Protein AF-A0A523FUN1-F1 (afdb_monomer_lite)

Structure (mmCIF, N/CA/C/O backbone):
data_AF-A0A523FUN1-F1
#
_entry.id   AF-A0A523FUN1-F1
#
loop_
_atom_site.group_PDB
_atom_site.id
_atom_site.type_symbol
_atom_site.label_atom_id
_atom_site.label_alt_id
_atom_site.label_comp_id
_atom_site.label_asym_id
_atom_site.label_entity_id
_atom_site.label_seq_id
_atom_site.pdbx_PDB_ins_code
_atom_site.Cartn_x
_atom_site.Cartn_y
_atom_site.Cartn_z
_atom_site.occupancy
_atom_site.B_iso_or_equiv
_atom_site.auth_seq_id
_atom_site.auth_comp_id
_atom_site.auth_asym_id
_atom_site.auth_atom_id
_atom_site.pdbx_PDB_model_num
ATOM 1 N N . MET A 1 1 ? -15.302 5.639 13.827 1.00 91.56 1 MET A N 1
ATOM 2 C CA . MET A 1 1 ? -14.584 5.552 12.548 1.00 91.56 1 MET A CA 1
ATOM 3 C C . MET A 1 1 ? -13.192 5.016 12.816 1.00 91.56 1 MET A C 1
ATOM 5 O O . MET A 1 1 ? -12.406 5.689 13.475 1.00 91.56 1 MET A O 1
ATOM 9 N N . LYS A 1 2 ? -12.922 3.795 12.365 1.00 97.75 2 LYS A N 1
ATOM 10 C CA . LYS A 1 2 ? -11.619 3.124 12.427 1.00 97.75 2 LYS A CA 1
ATOM 11 C C . LYS A 1 2 ? -11.246 2.632 11.036 1.00 97.75 2 LYS A C 1
ATOM 13 O O . LYS A 1 2 ? -12.129 2.198 10.299 1.00 97.75 2 LYS A O 1
ATOM 18 N N . ILE A 1 3 ? -9.960 2.682 10.699 1.00 98.00 3 ILE A N 1
ATOM 19 C CA . ILE A 1 3 ? -9.433 2.050 9.484 1.00 98.00 3 ILE A CA 1
ATOM 20 C C . ILE A 1 3 ? -9.392 0.537 9.718 1.00 98.00 3 ILE A C 1
ATOM 22 O O . ILE A 1 3 ? -8.947 0.092 10.774 1.00 98.00 3 ILE A O 1
ATOM 26 N N . THR A 1 4 ? -9.894 -0.240 8.761 1.00 98.38 4 THR A N 1
ATOM 27 C CA . THR A 1 4 ? -9.994 -1.708 8.855 1.00 98.38 4 THR A CA 1
ATOM 28 C C . THR A 1 4 ? -9.115 -2.444 7.854 1.00 98.38 4 THR A C 1
ATOM 30 O O . THR A 1 4 ? -8.846 -3.626 8.052 1.00 98.38 4 THR A O 1
ATOM 33 N N . LYS A 1 5 ? -8.691 -1.777 6.774 1.00 98.25 5 LYS A N 1
ATOM 34 C CA . LYS A 1 5 ? -7.800 -2.336 5.751 1.00 98.25 5 LYS A CA 1
ATOM 35 C C . LYS A 1 5 ? -7.192 -1.221 4.904 1.00 98.25 5 LYS A C 1
ATOM 37 O O . LYS A 1 5 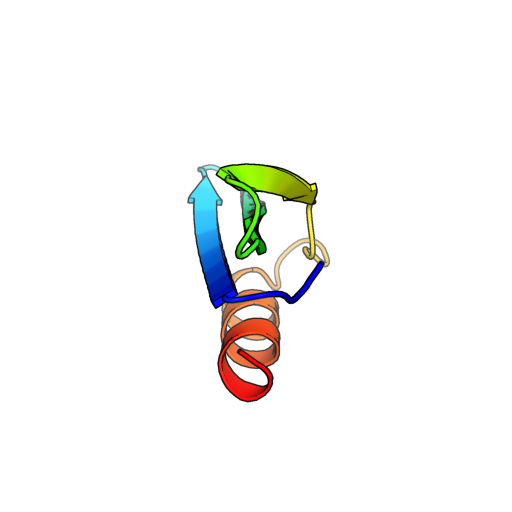? -7.905 -0.294 4.507 1.00 98.25 5 LYS A O 1
ATOM 42 N N . LEU A 1 6 ? -5.918 -1.379 4.556 1.00 98.56 6 LEU A N 1
ATOM 43 C CA . LEU A 1 6 ? -5.260 -0.663 3.465 1.00 98.56 6 LEU A CA 1
ATOM 44 C C . LEU A 1 6 ? -5.044 -1.616 2.283 1.00 98.56 6 LEU A C 1
ATOM 46 O O . LEU A 1 6 ? -4.636 -2.762 2.461 1.00 98.56 6 LEU A O 1
ATOM 50 N N . GLU A 1 7 ? -5.341 -1.168 1.067 1.00 97.88 7 GLU A N 1
ATOM 51 C CA . GLU A 1 7 ? -5.167 -1.970 -0.148 1.00 97.88 7 GLU A CA 1
ATOM 52 C C . GLU A 1 7 ? -4.525 -1.129 -1.245 1.00 97.88 7 GLU A C 1
ATOM 54 O O . GLU A 1 7 ? -5.063 -0.086 -1.607 1.00 97.88 7 GLU A O 1
ATOM 59 N N . THR A 1 8 ? -3.392 -1.572 -1.791 1.00 98.31 8 THR A N 1
ATOM 60 C CA . THR A 1 8 ? -2.770 -0.901 -2.938 1.00 98.31 8 THR A CA 1
ATOM 61 C C . THR A 1 8 ? -3.024 -1.661 -4.233 1.00 98.31 8 THR A C 1
ATOM 63 O O . THR A 1 8 ? -3.021 -2.891 -4.259 1.00 98.31 8 THR A O 1
ATOM 66 N N . PHE A 1 9 ? -3.213 -0.931 -5.331 1.00 96.62 9 PHE A N 1
ATOM 67 C CA . PHE A 1 9 ? -3.357 -1.519 -6.663 1.00 96.62 9 PHE A CA 1
ATOM 68 C C . PHE A 1 9 ? -2.538 -0.730 -7.682 1.00 96.62 9 PHE A C 1
ATOM 70 O O . PHE A 1 9 ? -2.708 0.479 -7.863 1.00 96.62 9 PHE A O 1
ATOM 77 N N . LYS A 1 10 ? -1.622 -1.442 -8.345 1.00 96.19 10 LYS A N 1
ATOM 78 C CA . LYS A 1 10 ? -0.808 -0.901 -9.434 1.00 96.19 10 LYS A CA 1
ATOM 79 C C . LYS A 1 10 ? -1.616 -0.867 -10.715 1.00 96.19 10 LYS A C 1
ATOM 81 O O . LYS A 1 10 ? -2.136 -1.891 -11.152 1.00 96.19 10 LYS A O 1
ATOM 86 N N . VAL A 1 11 ? -1.664 0.299 -11.344 1.00 95.38 11 VAL A N 1
ATOM 87 C CA . VAL A 1 11 ? -2.369 0.509 -12.605 1.00 95.38 11 VAL A CA 1
ATOM 88 C C . VAL A 1 11 ? -1.365 0.979 -13.648 1.00 95.38 11 VAL A C 1
ATOM 90 O O . VAL A 1 11 ? -0.664 1.977 -13.475 1.00 95.38 11 VAL A O 1
ATOM 93 N N . LYS A 1 12 ? -1.273 0.235 -14.754 1.00 90.88 12 LYS A N 1
ATOM 94 C CA . LYS A 1 12 ? -0.395 0.597 -15.873 1.00 90.88 12 LYS A CA 1
ATOM 95 C C . LYS A 1 12 ? -0.777 1.986 -16.428 1.00 90.88 12 LYS A C 1
ATOM 97 O O . LYS A 1 12 ? -1.956 2.324 -16.433 1.00 90.88 12 LYS A O 1
ATOM 102 N N . PRO A 1 13 ? 0.186 2.775 -16.936 1.00 91.38 13 PRO A N 1
ATOM 103 C CA . PRO A 1 13 ? 1.610 2.454 -17.036 1.00 91.38 13 PRO A CA 1
ATOM 104 C C . PRO A 1 13 ? 2.405 2.757 -15.759 1.00 91.38 13 PRO A C 1
ATOM 106 O O . PRO A 1 13 ? 3.488 2.204 -15.600 1.00 91.38 13 PRO A O 1
ATOM 109 N N . ARG A 1 14 ? 1.896 3.618 -14.866 1.00 93.56 14 ARG A N 1
ATOM 110 C CA . ARG A 1 14 ? 2.700 4.166 -13.764 1.00 93.56 14 ARG A CA 1
ATOM 111 C C . ARG A 1 14 ? 1.965 4.437 -12.462 1.00 93.56 14 ARG A C 1
ATOM 113 O O . ARG A 1 14 ? 2.615 4.904 -11.552 1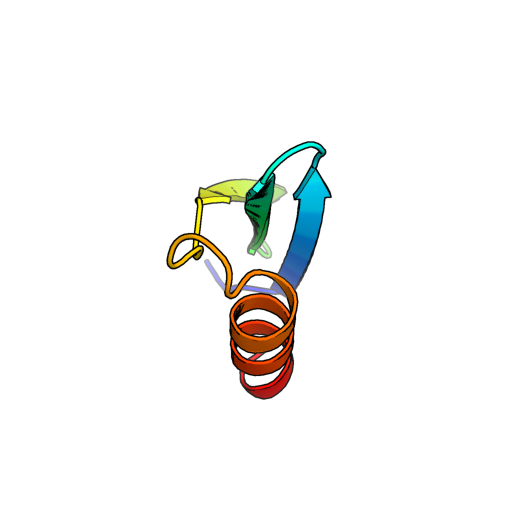.00 93.56 14 ARG A O 1
ATOM 120 N N . PHE A 1 15 ? 0.662 4.222 -12.351 1.00 96.12 15 PHE A N 1
ATOM 121 C CA . PHE A 1 15 ? -0.084 4.639 -11.163 1.00 96.12 15 PHE A CA 1
ATOM 122 C C . PHE A 1 15 ? -0.022 3.582 -10.057 1.00 96.12 15 PHE A C 1
ATOM 124 O O . PHE A 1 15 ? 0.027 2.375 -10.315 1.00 96.12 15 PHE A O 1
ATOM 131 N N . LEU A 1 16 ? -0.088 4.043 -8.814 1.00 98.19 16 LEU A N 1
ATOM 132 C CA . LEU A 1 16 ? -0.377 3.220 -7.647 1.00 98.19 16 LEU A CA 1
ATOM 133 C C . LEU A 1 16 ? -1.506 3.916 -6.899 1.00 98.19 16 LEU A C 1
ATOM 135 O O . LEU A 1 16 ? -1.312 5.031 -6.427 1.00 98.19 16 LEU A O 1
ATOM 139 N N . PHE A 1 17 ? -2.662 3.273 -6.790 1.00 98.12 17 PHE A N 1
ATOM 140 C CA . PHE A 1 17 ? -3.749 3.774 -5.953 1.00 98.12 17 PHE A CA 1
ATOM 141 C C . PHE A 1 17 ? -3.784 3.039 -4.614 1.00 98.12 17 PHE A C 1
ATOM 143 O O . PHE A 1 17 ? -3.314 1.905 -4.501 1.00 98.12 17 PHE A O 1
ATOM 150 N N . LEU A 1 18 ? -4.367 3.700 -3.617 1.00 98.44 18 LEU A N 1
ATOM 151 C CA . LEU A 1 18 ? -4.609 3.208 -2.267 1.00 98.44 18 LEU A CA 1
ATOM 152 C C . LEU A 1 18 ? -6.103 3.284 -1.946 1.00 98.44 18 LEU A C 1
ATOM 154 O O . LEU A 1 18 ? -6.706 4.354 -2.027 1.00 98.44 18 LEU A O 1
ATOM 158 N N . LYS A 1 19 ? -6.676 2.159 -1.525 1.00 98.31 19 LYS A N 1
ATOM 159 C CA . LYS A 1 19 ? -7.971 2.074 -0.851 1.00 98.31 19 LYS A CA 1
ATOM 160 C C . LYS A 1 19 ? -7.786 2.098 0.654 1.00 98.31 19 LYS A C 1
ATOM 162 O O . LYS A 1 19 ? -6.998 1.320 1.187 1.00 98.31 19 LYS A O 1
ATOM 167 N N . ILE A 1 20 ? -8.588 2.908 1.332 1.00 98.44 20 ILE A N 1
ATOM 168 C CA . ILE A 1 20 ? -8.683 2.918 2.792 1.00 98.44 20 ILE A CA 1
ATOM 169 C C . ILE A 1 20 ? -10.100 2.503 3.168 1.00 98.44 20 ILE A C 1
ATOM 171 O O . ILE A 1 20 ? -11.058 3.209 2.848 1.00 98.44 20 ILE A O 1
ATOM 175 N N . HIS A 1 21 ? -10.239 1.355 3.825 1.00 98.44 21 HIS A N 1
ATOM 176 C CA . HIS A 1 21 ? -11.524 0.842 4.292 1.00 98.44 21 HIS A CA 1
ATOM 177 C C . HIS A 1 21 ? -11.775 1.260 5.738 1.00 98.44 21 HIS A C 1
ATOM 179 O O . HIS A 1 21 ? -10.841 1.302 6.540 1.00 98.44 21 HIS A O 1
ATOM 185 N N . THR A 1 22 ? -13.035 1.526 6.084 1.00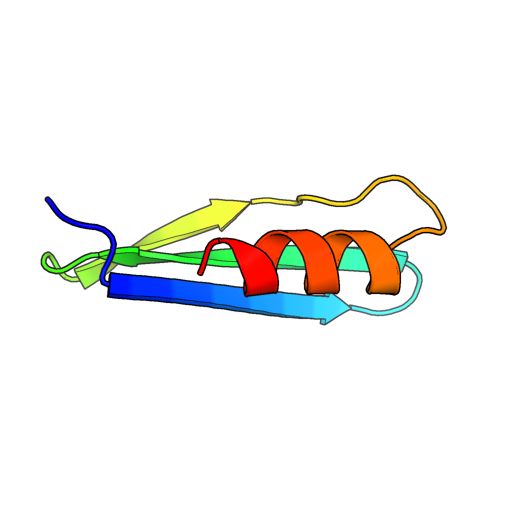 98.6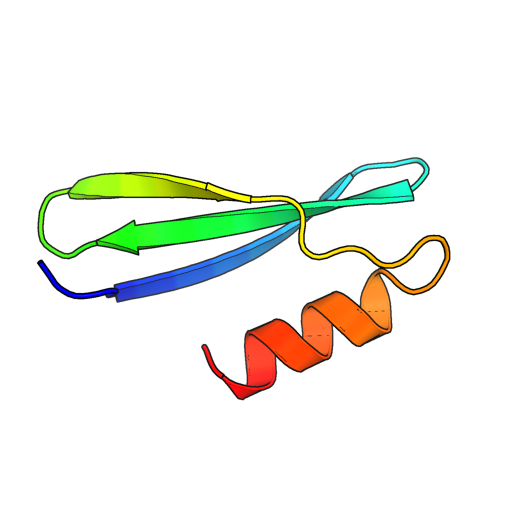9 22 THR A N 1
ATOM 186 C CA . THR A 1 22 ? -13.436 1.844 7.460 1.00 98.69 22 THR A CA 1
ATOM 187 C C . THR A 1 22 ? -14.483 0.879 8.007 1.00 98.69 22 THR A C 1
ATOM 189 O O . THR A 1 22 ? -15.221 0.243 7.253 1.00 98.69 22 THR A O 1
ATOM 192 N N . ASP A 1 23 ? -14.589 0.817 9.335 1.00 98.56 23 ASP A N 1
ATOM 193 C CA . ASP A 1 23 ? -15.628 0.071 10.060 1.00 98.56 23 ASP A CA 1
ATOM 194 C C . ASP A 1 23 ? -17.056 0.598 9.821 1.00 98.56 23 ASP A C 1
ATOM 196 O O . ASP A 1 23 ? -18.027 -0.087 10.126 1.00 98.56 23 ASP A O 1
ATOM 200 N N . GLN A 1 24 ? -17.194 1.789 9.235 1.00 98.50 24 GLN A N 1
ATOM 201 C CA . GLN A 1 24 ? -18.479 2.404 8.888 1.00 98.50 24 GLN A CA 1
ATOM 202 C C . GLN A 1 24 ? -18.874 2.195 7.417 1.00 98.50 24 GLN A C 1
ATOM 204 O O . GLN A 1 24 ? -19.823 2.814 6.945 1.00 98.50 24 GLN A O 1
ATOM 209 N N . GLY A 1 25 ? -18.140 1.364 6.667 1.00 98.06 25 GLY A N 1
ATOM 210 C CA . GLY A 1 25 ? -18.417 1.093 5.250 1.00 98.06 25 GLY A CA 1
ATOM 211 C C . GLY A 1 25 ? -18.007 2.218 4.290 1.00 98.06 25 GLY A C 1
ATOM 212 O O . GLY A 1 25 ? -18.188 2.089 3.081 1.00 98.06 25 GLY A O 1
ATOM 213 N N . ILE A 1 26 ? -17.411 3.302 4.795 1.00 98.44 26 ILE A N 1
ATOM 214 C CA . ILE A 1 26 ? -16.854 4.384 3.975 1.00 98.44 26 ILE A CA 1
ATOM 215 C C . ILE A 1 26 ? -15.505 3.934 3.413 1.00 98.44 26 ILE A C 1
ATOM 217 O O . ILE A 1 26 ? -14.698 3.322 4.119 1.00 98.44 26 ILE A O 1
ATOM 221 N N . THR A 1 27 ? -15.265 4.261 2.145 1.00 98.38 27 THR A N 1
ATOM 222 C CA . THR A 1 27 ? -14.008 3.994 1.445 1.00 98.38 27 THR A CA 1
ATOM 223 C C . THR A 1 27 ? -13.361 5.301 1.003 1.00 98.38 27 THR A C 1
ATOM 225 O O . THR A 1 27 ? -13.984 6.081 0.286 1.00 98.38 27 THR A O 1
ATOM 228 N N . GLY A 1 28 ? -12.103 5.510 1.389 1.00 98.19 28 GLY A N 1
ATOM 229 C CA . GLY A 1 28 ? -11.250 6.571 0.855 1.00 98.19 28 GLY A CA 1
ATOM 230 C C . GLY A 1 28 ? -10.386 6.077 -0.307 1.00 98.19 28 GLY A C 1
ATOM 231 O O . GLY A 1 28 ? -10.004 4.904 -0.341 1.00 98.19 28 GLY A O 1
ATOM 232 N N . LEU A 1 29 ? -10.068 6.979 -1.237 1.00 98.19 29 LE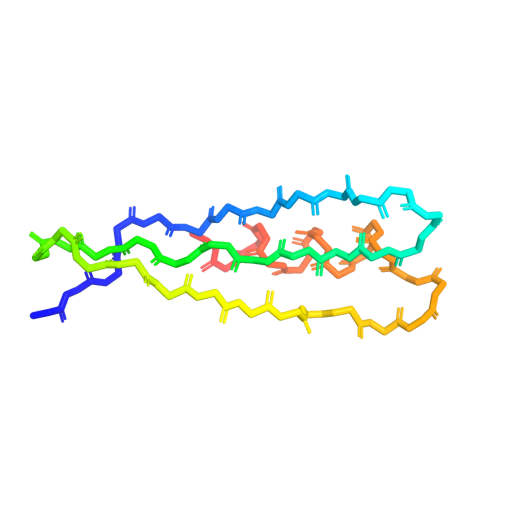U A N 1
ATOM 233 C CA . LEU A 1 29 ? -9.120 6.748 -2.328 1.00 98.19 29 LEU A CA 1
ATOM 234 C C . LEU A 1 29 ? -7.957 7.734 -2.222 1.00 98.19 29 LEU A C 1
ATOM 236 O O . LEU A 1 29 ? -8.166 8.913 -1.944 1.00 98.19 29 LEU A O 1
ATOM 240 N N . GLY A 1 30 ? -6.745 7.245 -2.467 1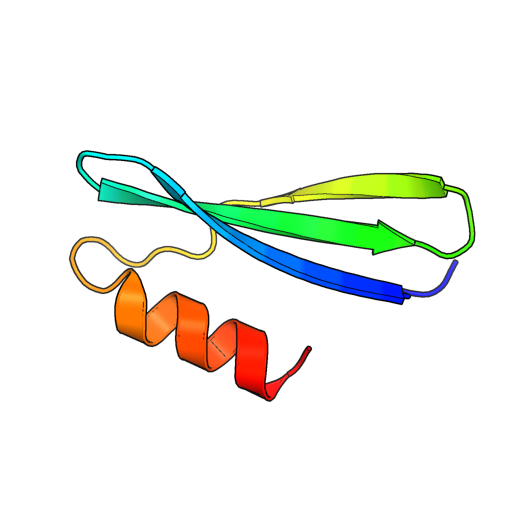.00 97.50 30 GLY A N 1
ATOM 241 C CA . GLY A 1 30 ? -5.531 8.053 -2.541 1.00 97.50 30 GLY A CA 1
ATOM 242 C C . GLY A 1 30 ? -4.556 7.531 -3.594 1.00 97.50 30 GLY A C 1
ATOM 243 O O . GLY A 1 30 ? -4.733 6.441 -4.137 1.00 97.50 30 GLY A O 1
ATOM 244 N N . GLU A 1 31 ? -3.509 8.306 -3.860 1.00 97.56 31 GLU A N 1
ATOM 245 C CA . GLU A 1 31 ? -2.448 7.975 -4.816 1.00 97.56 31 GLU A CA 1
ATOM 246 C C . GLU A 1 31 ? -1.077 8.143 -4.132 1.00 97.56 31 GLU A C 1
ATOM 248 O O . GLU A 1 31 ? -0.517 9.237 -4.133 1.00 97.56 31 GLU A O 1
ATOM 253 N N . PRO A 1 32 ? -0.537 7.099 -3.473 1.00 97.12 32 PRO A N 1
ATOM 254 C CA . PRO A 1 32 ? 0.673 7.215 -2.647 1.00 97.12 32 PRO A CA 1
ATOM 255 C C . PRO A 1 32 ? 1.992 7.150 -3.440 1.00 97.12 32 PRO A C 1
ATOM 257 O O . PRO A 1 32 ? 3.036 6.826 -2.874 1.00 97.12 32 PRO A O 1
ATOM 260 N N . ILE A 1 33 ? 1.968 7.362 -4.757 1.00 97.25 33 ILE A N 1
ATOM 261 C CA . ILE A 1 33 ? 3.133 7.109 -5.603 1.00 97.25 33 ILE A CA 1
ATOM 262 C C . ILE A 1 33 ? 4.135 8.267 -5.623 1.00 97.25 33 ILE A C 1
ATOM 264 O O . ILE A 1 33 ? 3.779 9.424 -5.819 1.00 97.25 33 ILE A O 1
ATOM 268 N N . THR A 1 34 ? 5.418 7.914 -5.570 1.00 96.31 34 THR A N 1
ATOM 269 C CA . THR A 1 34 ? 6.497 8.719 -6.154 1.00 96.31 34 THR A CA 1
ATOM 270 C C . THR A 1 34 ? 6.854 8.134 -7.522 1.00 96.31 34 THR A C 1
ATOM 272 O O . THR A 1 34 ? 7.127 6.932 -7.610 1.00 96.31 34 THR A O 1
ATOM 275 N N . GLU A 1 35 ? 6.822 8.941 -8.591 1.00 93.44 35 GLU A N 1
ATOM 276 C CA . GLU A 1 35 ? 7.047 8.493 -9.982 1.00 93.44 35 GLU A CA 1
ATOM 277 C C . GLU A 1 35 ? 8.244 7.522 -10.097 1.00 93.44 35 GLU A C 1
ATOM 279 O O . GLU A 1 35 ? 9.338 7.775 -9.588 1.00 93.44 35 GLU A O 1
ATOM 284 N N . GLY A 1 36 ? 8.020 6.365 -10.735 1.00 94.50 36 GLY A N 1
ATOM 285 C CA . GLY A 1 36 ? 9.026 5.305 -10.909 1.00 94.50 36 GLY A CA 1
ATOM 286 C C . GLY A 1 36 ? 9.281 4.403 -9.689 1.00 94.50 36 GLY A C 1
ATOM 287 O O . GLY A 1 36 ? 10.097 3.489 -9.781 1.00 94.50 36 GLY A O 1
ATOM 288 N N . ARG A 1 37 ? 8.597 4.611 -8.553 1.00 96.56 37 ARG A N 1
ATOM 289 C CA . ARG A 1 37 ? 8.805 3.860 -7.294 1.00 96.56 37 ARG A CA 1
ATOM 290 C C . ARG A 1 37 ? 7.558 3.128 -6.787 1.00 96.56 37 ARG A C 1
ATOM 292 O O . ARG A 1 37 ? 7.431 2.884 -5.591 1.00 96.56 37 ARG A O 1
ATOM 299 N N . ALA A 1 38 ? 6.653 2.728 -7.682 1.00 97.12 38 ALA A N 1
ATOM 300 C CA . ALA A 1 38 ? 5.383 2.094 -7.313 1.00 97.12 38 ALA A CA 1
ATOM 301 C C . ALA A 1 38 ? 5.542 0.841 -6.424 1.00 97.12 38 ALA A C 1
ATOM 303 O O . ALA A 1 38 ? 4.748 0.640 -5.510 1.00 97.12 38 ALA A O 1
ATOM 304 N N . ASP A 1 39 ? 6.539 -0.017 -6.667 1.00 96.94 39 ASP A N 1
ATOM 305 C CA . ASP A 1 39 ? 6.778 -1.205 -5.829 1.00 96.94 39 ASP A CA 1
ATOM 306 C C . ASP A 1 39 ? 7.235 -0.839 -4.416 1.00 96.94 39 ASP A C 1
ATOM 308 O O . ASP A 1 39 ? 6.691 -1.357 -3.444 1.00 96.94 39 ASP A O 1
ATOM 312 N N . THR A 1 40 ? 8.167 0.108 -4.302 1.00 98.12 40 THR A N 1
ATOM 313 C CA . THR A 1 40 ? 8.665 0.605 -3.014 1.00 98.12 40 THR A CA 1
ATOM 314 C C . THR A 1 40 ? 7.560 1.290 -2.211 1.00 98.12 40 THR A C 1
ATOM 316 O O . THR A 1 40 ? 7.392 0.990 -1.034 1.00 98.12 40 THR A O 1
ATOM 319 N N . CYS A 1 41 ? 6.766 2.163 -2.840 1.00 98.12 41 CYS A N 1
ATOM 320 C CA . CYS A 1 41 ? 5.634 2.820 -2.183 1.00 98.12 41 CYS A CA 1
ATOM 321 C C . CYS A 1 41 ? 4.571 1.805 -1.731 1.00 98.12 41 CYS A C 1
ATOM 323 O O . CYS A 1 41 ? 4.039 1.931 -0.633 1.00 98.12 41 CYS A O 1
ATOM 325 N N . ALA A 1 42 ? 4.282 0.777 -2.540 1.00 98.00 42 ALA A N 1
ATOM 326 C CA . ALA A 1 42 ? 3.338 -0.276 -2.160 1.00 98.00 42 ALA A CA 1
ATOM 327 C C . ALA A 1 42 ? 3.820 -1.069 -0.935 1.00 98.00 42 ALA A C 1
ATOM 329 O O . ALA A 1 42 ? 3.027 -1.321 -0.030 1.00 98.00 42 ALA A O 1
ATOM 330 N N . ALA A 1 43 ? 5.112 -1.410 -0.883 1.00 98.31 43 ALA A N 1
ATOM 331 C CA . ALA A 1 43 ? 5.714 -2.079 0.269 1.00 98.31 43 ALA A CA 1
ATOM 332 C C . ALA A 1 43 ? 5.652 -1.207 1.535 1.00 98.31 43 ALA A C 1
ATOM 334 O O . ALA A 1 43 ? 5.262 -1.699 2.588 1.00 98.31 43 ALA A O 1
ATOM 335 N N . ALA A 1 44 ? 5.941 0.094 1.415 1.00 98.44 44 ALA A N 1
ATOM 336 C CA . ALA A 1 44 ? 5.851 1.033 2.533 1.00 98.44 44 ALA A CA 1
ATOM 337 C C . ALA A 1 44 ? 4.422 1.148 3.092 1.00 98.44 44 ALA A C 1
ATOM 339 O O . ALA A 1 44 ? 4.238 1.213 4.302 1.00 98.44 44 ALA A O 1
ATOM 340 N N . VAL A 1 45 ? 3.398 1.132 2.229 1.00 98.25 45 VAL A N 1
ATOM 341 C CA . VAL A 1 45 ? 1.998 1.086 2.684 1.00 98.25 45 VAL A CA 1
ATOM 342 C C . VAL A 1 45 ? 1.691 -0.235 3.387 1.00 98.25 45 VAL A C 1
ATOM 344 O O . VAL A 1 45 ? 1.018 -0.231 4.410 1.00 98.25 45 VAL A O 1
ATOM 347 N N . GLN A 1 46 ? 2.173 -1.360 2.857 1.00 97.88 46 GLN A N 1
ATOM 348 C CA . GLN A 1 46 ? 1.936 -2.679 3.443 1.00 97.88 46 GLN A CA 1
ATOM 349 C C . GLN A 1 46 ? 2.589 -2.845 4.824 1.00 97.88 46 GLN A C 1
ATOM 351 O O . GLN A 1 46 ? 2.047 -3.556 5.661 1.00 97.88 46 GLN A O 1
ATOM 356 N N . GLU A 1 47 ? 3.719 -2.185 5.077 1.00 98.38 47 GLU A N 1
ATOM 357 C CA . GLU A 1 47 ? 4.409 -2.209 6.374 1.00 98.38 47 GLU A CA 1
ATOM 358 C C . GLU A 1 47 ? 3.587 -1.563 7.504 1.00 98.38 47 GLU A C 1
ATOM 360 O O . GLU A 1 47 ? 3.723 -1.951 8.662 1.00 98.38 47 GLU A O 1
ATOM 365 N N . ILE A 1 48 ? 2.707 -0.611 7.169 1.00 95.69 48 ILE A N 1
ATOM 366 C CA . ILE A 1 48 ? 1.856 0.120 8.125 1.00 95.69 48 ILE A CA 1
ATOM 367 C C . ILE A 1 48 ? 0.372 -0.285 8.068 1.00 95.69 48 ILE A C 1
ATOM 369 O O . ILE A 1 48 ? -0.460 0.381 8.691 1.00 95.69 48 ILE A O 1
ATOM 373 N N . ALA A 1 49 ? 0.036 -1.299 7.263 1.00 89.31 49 ALA A N 1
ATOM 374 C CA . ALA A 1 49 ? -1.336 -1.708 6.957 1.00 89.31 49 ALA A CA 1
ATOM 375 C C . ALA A 1 49 ? -2.013 -2.531 8.056 1.00 89.31 49 ALA A C 1
ATOM 377 O O . ALA A 1 49 ? -1.323 -3.308 8.753 1.00 89.31 49 ALA A O 1
#

Sequence (49 aa):
MKITKLETFKVKPRFLFLKIHTDQGITGLGEPITEGRADTCAAAVQEIA

Radius of gyration: 11.2 Å; chains: 1; bounding box: 28×11×30 Å

Secondary structure (DSSP, 8-state):
--EEEEEEEEETTTEEEEEEEETTS-EEEE----TT-HHHHHHHHHHT-

pLDDT: mean 96.95, std 2.23, range [89.31, 98.69]

Foldseek 3Di:
DDWDDWDWDDDPPWWIKIWTQDPVRDIDIDTQDDTPCNVVSRVVSVVVD